Protein AF-A0A7L4R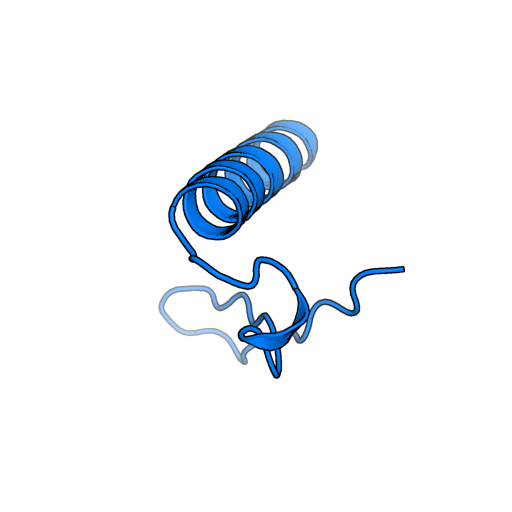QA0-F1 (afdb_monomer_lite)

Secondary structure (DSSP, 8-state):
-HHHHHHHHHHHHHHHHHHSTTGGGG---EEE--SSSPPEEE---

Sequence (45 aa):
TNEDIEANAAAVISAVKEKLPNKEGNIRSILIKTTMGKPSKIDLK

pLDDT: mean 83.57, std 7.8, range [50.69, 93.25]

Foldseek 3Di:
DVVVVVVVVVVVLVVVQVPDPNRVVPDP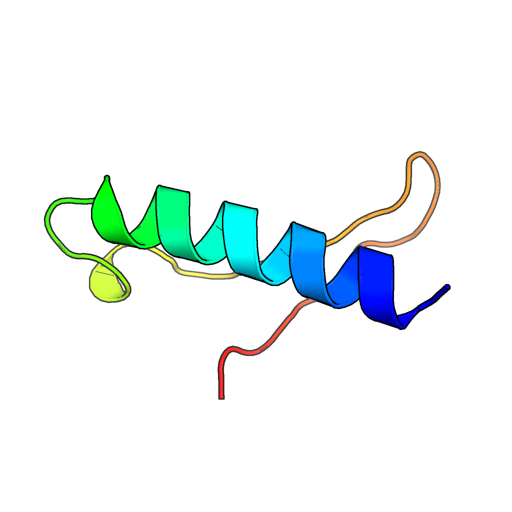WDWDDDPPGDIDTDDDD

Structure (mmCIF, N/CA/C/O backbone):
data_AF-A0A7L4RQA0-F1
#
_entry.id   AF-A0A7L4RQA0-F1
#
loop_
_atom_site.group_PDB
_atom_site.id
_atom_site.type_symbol
_atom_site.label_atom_id
_atom_site.label_alt_id
_atom_site.label_comp_id
_atom_site.label_asym_id
_atom_site.label_entity_id
_atom_site.label_seq_id
_atom_site.pdbx_PDB_ins_code
_atom_site.Cartn_x
_atom_site.Cartn_y
_atom_site.Cartn_z
_atom_site.occupancy
_atom_site.B_iso_or_equiv
_atom_site.auth_seq_id
_atom_site.aut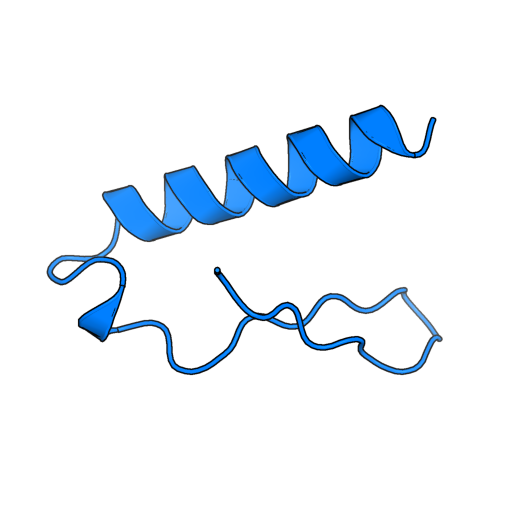h_comp_id
_atom_site.auth_asym_id
_atom_site.auth_atom_id
_atom_site.pdbx_PDB_model_num
ATOM 1 N N . THR A 1 1 ? 16.260 -2.206 -3.071 1.00 76.88 1 THR A N 1
ATOM 2 C CA . THR A 1 1 ? 15.974 -3.621 -2.737 1.00 76.88 1 THR A CA 1
ATOM 3 C C . THR A 1 1 ? 14.499 -3.771 -2.403 1.00 76.88 1 THR A C 1
ATOM 5 O O . THR A 1 1 ? 13.758 -2.799 -2.507 1.00 76.88 1 THR A O 1
ATOM 8 N N . ASN A 1 2 ? 14.034 -4.975 -2.052 1.00 80.06 2 ASN A N 1
ATOM 9 C CA . ASN A 1 2 ? 12.644 -5.175 -1.620 1.00 80.06 2 ASN A CA 1
ATOM 10 C C . ASN A 1 2 ? 12.292 -4.324 -0.382 1.00 80.06 2 ASN A C 1
ATOM 12 O O . ASN A 1 2 ? 11.153 -3.888 -0.256 1.00 80.06 2 ASN A O 1
ATOM 16 N N . GLU A 1 3 ? 13.281 -4.014 0.460 1.00 86.50 3 GLU A N 1
ATOM 17 C CA . GLU A 1 3 ? 13.142 -3.161 1.649 1.00 86.50 3 GLU A CA 1
ATOM 18 C C . GLU A 1 3 ? 12.743 -1.722 1.288 1.00 86.50 3 GLU A C 1
ATOM 20 O O . GLU A 1 3 ? 11.869 -1.140 1.924 1.00 86.50 3 GLU A O 1
ATOM 25 N N . ASP A 1 4 ? 13.315 -1.159 0.218 1.00 88.25 4 ASP A N 1
ATOM 26 C CA . ASP A 1 4 ? 12.975 0.199 -0.228 1.00 88.25 4 ASP A CA 1
ATOM 27 C C . ASP A 1 4 ? 11.516 0.291 -0.693 1.00 88.25 4 ASP A C 1
ATOM 29 O O . ASP A 1 4 ? 10.839 1.298 -0.487 1.00 88.25 4 ASP A O 1
ATOM 33 N N . ILE A 1 5 ? 11.009 -0.764 -1.339 1.00 84.88 5 ILE A N 1
ATOM 34 C CA . ILE A 1 5 ? 9.619 -0.821 -1.808 1.00 84.88 5 ILE A CA 1
ATOM 35 C C . ILE A 1 5 ? 8.667 -0.860 -0.611 1.00 84.88 5 ILE A C 1
ATOM 37 O O . ILE A 1 5 ? 7.649 -0.167 -0.615 1.00 84.88 5 ILE A O 1
ATOM 41 N N . GLU A 1 6 ? 9.012 -1.631 0.418 1.00 86.25 6 GLU A N 1
ATOM 42 C CA . GLU A 1 6 ? 8.244 -1.717 1.657 1.00 86.25 6 GLU A CA 1
ATOM 43 C C . GLU A 1 6 ? 8.229 -0.381 2.410 1.00 86.25 6 GLU A C 1
ATOM 45 O O . GLU A 1 6 ? 7.155 0.111 2.763 1.00 86.25 6 GLU A O 1
ATOM 50 N N . ALA A 1 7 ? 9.391 0.263 2.564 1.00 89.62 7 ALA A N 1
ATOM 51 C CA . ALA A 1 7 ? 9.507 1.569 3.209 1.00 89.62 7 ALA A CA 1
ATOM 52 C C . ALA A 1 7 ? 8.685 2.647 2.482 1.00 89.62 7 ALA A C 1
ATOM 54 O O . ALA A 1 7 ? 7.948 3.410 3.111 1.00 89.62 7 ALA A O 1
ATOM 55 N N . ASN A 1 8 ? 8.746 2.671 1.147 1.00 89.88 8 ASN A N 1
ATOM 56 C CA . ASN A 1 8 ? 7.972 3.609 0.335 1.00 89.88 8 ASN A CA 1
ATOM 57 C C . ASN A 1 8 ? 6.462 3.356 0.441 1.00 89.88 8 ASN A C 1
ATOM 59 O O . ASN A 1 8 ? 5.684 4.301 0.586 1.00 89.88 8 ASN A O 1
ATOM 63 N N . ALA A 1 9 ? 6.033 2.091 0.400 1.00 86.44 9 ALA A N 1
ATOM 64 C CA . ALA A 1 9 ? 4.627 1.740 0.565 1.00 86.44 9 ALA A CA 1
ATOM 65 C C . ALA A 1 9 ? 4.111 2.155 1.952 1.00 86.44 9 ALA A C 1
ATOM 67 O O . ALA A 1 9 ? 3.048 2.772 2.050 1.00 86.44 9 ALA A O 1
ATOM 68 N N . ALA A 1 10 ? 4.881 1.891 3.011 1.00 87.56 10 ALA A N 1
ATOM 69 C CA . ALA A 1 10 ? 4.537 2.279 4.375 1.00 87.56 10 ALA A CA 1
ATOM 70 C C . ALA A 1 10 ? 4.421 3.804 4.534 1.00 87.56 10 ALA A C 1
ATOM 72 O O . ALA A 1 10 ? 3.450 4.276 5.126 1.00 87.56 10 ALA A O 1
ATOM 73 N N . ALA A 1 11 ? 5.348 4.572 3.952 1.00 90.50 11 ALA A N 1
ATOM 74 C CA . ALA A 1 11 ? 5.342 6.035 4.005 1.00 90.50 11 ALA A CA 1
ATOM 75 C C . ALA A 1 11 ? 4.120 6.656 3.305 1.00 90.50 11 ALA A C 1
ATOM 77 O O . ALA A 1 11 ? 3.516 7.604 3.808 1.00 90.50 11 ALA A O 1
ATOM 78 N N . VAL A 1 12 ? 3.713 6.113 2.153 1.00 90.00 12 VAL A N 1
ATOM 79 C CA . VAL A 1 12 ? 2.505 6.585 1.454 1.00 90.00 12 VAL A CA 1
ATOM 80 C C . VAL A 1 12 ? 1.251 6.230 2.252 1.00 90.00 12 VAL A C 1
ATOM 82 O O . VAL A 1 12 ? 0.351 7.059 2.391 1.00 90.00 12 VAL A O 1
ATOM 85 N N . ILE A 1 13 ? 1.189 5.017 2.806 1.00 86.44 13 ILE A N 1
ATOM 86 C CA . ILE A 1 13 ? 0.046 4.575 3.611 1.00 86.44 13 ILE A CA 1
ATOM 87 C C . ILE A 1 13 ? -0.090 5.434 4.874 1.00 86.44 13 ILE A C 1
ATOM 89 O O . ILE A 1 13 ? -1.203 5.861 5.182 1.00 86.44 13 ILE A O 1
ATOM 93 N N . SER A 1 14 ? 1.002 5.725 5.588 1.00 8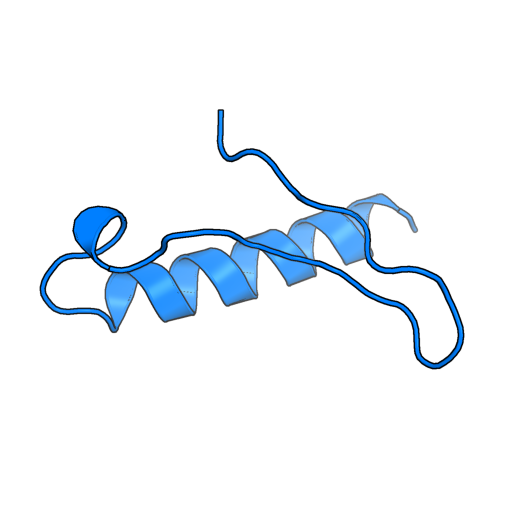6.44 14 SER A N 1
ATOM 94 C CA . SER A 1 14 ? 0.965 6.565 6.793 1.00 86.44 14 SER A CA 1
ATOM 95 C C . SER A 1 14 ? 0.548 8.002 6.477 1.00 86.44 14 SER A C 1
ATOM 97 O O . SER A 1 14 ? -0.368 8.516 7.120 1.00 86.44 14 SER A O 1
ATOM 99 N N . ALA A 1 15 ? 1.105 8.606 5.424 1.00 87.94 15 ALA A N 1
ATOM 100 C CA . ALA A 1 15 ? 0.727 9.948 4.985 1.00 87.94 15 ALA A CA 1
ATOM 101 C C . ALA A 1 15 ? -0.766 10.046 4.619 1.00 87.94 15 ALA A C 1
ATOM 103 O O . ALA A 1 15 ? -1.441 11.024 4.947 1.00 87.94 15 ALA A O 1
ATOM 104 N N . VAL A 1 16 ? -1.314 9.016 3.962 1.00 86.00 16 VAL A N 1
ATOM 105 C CA . VAL A 1 16 ? -2.749 8.951 3.644 1.00 86.00 16 VAL A CA 1
ATOM 106 C C . VAL A 1 16 ? -3.587 8.744 4.908 1.00 86.00 16 VAL A C 1
ATOM 108 O O . VAL A 1 16 ? -4.614 9.406 5.059 1.00 86.00 16 VAL A O 1
ATOM 111 N N . LYS A 1 17 ? -3.156 7.879 5.837 1.00 82.88 17 LYS A N 1
ATOM 112 C CA . LYS A 1 17 ? -3.854 7.651 7.114 1.00 82.88 17 LYS A CA 1
ATOM 113 C C . LYS A 1 17 ? -3.966 8.932 7.942 1.00 82.88 17 LYS A C 1
ATOM 115 O O . LYS A 1 17 ? -5.046 9.208 8.454 1.00 82.88 17 LYS A O 1
ATOM 120 N N . GLU A 1 18 ? -2.892 9.710 8.062 1.00 84.44 18 GLU A N 1
ATOM 121 C CA . GLU A 1 18 ? -2.875 10.957 8.846 1.00 84.44 18 GLU A CA 1
ATOM 122 C C . GLU A 1 18 ? -3.736 12.059 8.230 1.00 84.44 18 GLU A C 1
ATOM 124 O O . GLU A 1 18 ? -4.344 12.854 8.945 1.00 84.44 18 GLU A O 1
ATOM 129 N N . LYS A 1 19 ? -3.832 12.084 6.899 1.00 87.69 19 LYS A N 1
ATOM 130 C CA . LYS A 1 19 ? -4.644 13.065 6.175 1.00 87.69 19 LYS A CA 1
ATOM 131 C C . LYS A 1 19 ? -6.148 12.784 6.259 1.00 87.69 19 LYS A C 1
ATOM 133 O O . LYS A 1 19 ? -6.951 13.685 6.016 1.00 87.69 19 LYS A O 1
ATOM 138 N N . LEU A 1 20 ? -6.552 11.547 6.554 1.00 80.31 20 LEU A N 1
ATOM 139 C CA . LEU A 1 20 ? -7.959 11.158 6.585 1.00 80.31 20 LEU A CA 1
ATOM 140 C C . LEU A 1 20 ? -8.594 11.442 7.956 1.00 80.31 20 LEU A C 1
ATOM 142 O O . LEU A 1 20 ? -8.062 11.012 8.979 1.00 80.31 20 LEU A O 1
ATOM 146 N N . PRO A 1 21 ? -9.795 12.053 7.997 1.00 79.62 21 PRO A N 1
ATOM 147 C CA . PRO A 1 21 ? -10.455 12.431 9.250 1.00 79.62 21 PRO A CA 1
ATOM 148 C C . PRO A 1 21 ? -10.811 11.231 10.140 1.00 79.62 21 PRO A C 1
ATOM 150 O O . PRO A 1 21 ? -10.904 11.381 11.352 1.00 79.62 21 PRO A O 1
ATOM 153 N N . ASN A 1 22 ? -10.980 10.039 9.553 1.00 81.50 22 ASN A N 1
ATOM 154 C CA . ASN A 1 22 ? -11.299 8.801 10.270 1.00 81.50 22 ASN A CA 1
ATOM 155 C C . ASN A 1 22 ? -10.273 7.676 10.022 1.00 81.50 22 ASN A C 1
ATOM 157 O O . ASN A 1 22 ? -10.595 6.496 10.159 1.00 81.50 22 ASN A O 1
ATOM 161 N N . LYS A 1 23 ? -9.043 8.034 9.620 1.00 78.44 23 LYS A N 1
ATOM 162 C CA . LYS A 1 23 ? -7.899 7.119 9.443 1.00 78.44 23 LYS A CA 1
ATOM 163 C C . LYS A 1 23 ? -8.281 5.802 8.738 1.00 78.44 23 LYS A C 1
ATOM 165 O O . LYS A 1 23 ? -8.682 5.814 7.575 1.00 78.44 23 LYS A O 1
ATOM 170 N N . GLU A 1 24 ? -8.175 4.674 9.443 1.00 69.69 24 GLU A N 1
ATOM 171 C CA . GLU A 1 24 ? -8.417 3.319 8.931 1.00 69.69 24 GLU A CA 1
ATOM 172 C C . GLU A 1 24 ? -9.889 3.034 8.626 1.00 69.69 24 GLU A C 1
ATOM 174 O O . GLU A 1 24 ? -10.178 2.247 7.729 1.00 69.69 24 GLU A O 1
ATOM 179 N N . GLY A 1 25 ? -10.822 3.732 9.279 1.00 75.62 25 GLY A N 1
ATOM 180 C CA . GLY A 1 25 ? -12.256 3.573 9.029 1.00 75.62 25 GLY A CA 1
ATOM 181 C C . GLY A 1 25 ? -12.681 3.977 7.613 1.00 75.62 25 GLY A C 1
ATOM 182 O O . GLY A 1 25 ? -13.725 3.540 7.138 1.00 75.62 25 GLY A O 1
ATOM 183 N N . ASN A 1 26 ? -11.859 4.770 6.916 1.00 79.19 26 ASN A N 1
ATOM 184 C CA . ASN A 1 26 ? -12.119 5.213 5.545 1.00 79.19 26 ASN A CA 1
ATOM 185 C C . ASN A 1 26 ? -11.387 4.378 4.480 1.00 79.19 26 ASN A C 1
ATOM 187 O O . ASN A 1 26 ? -11.599 4.596 3.286 1.00 79.19 26 ASN A O 1
ATOM 191 N N . ILE A 1 27 ? -10.528 3.431 4.875 1.00 81.25 27 ILE A N 1
ATOM 192 C CA . ILE A 1 27 ? -9.743 2.618 3.942 1.00 81.25 27 ILE A CA 1
ATOM 193 C C . ILE A 1 27 ? -10.332 1.208 3.891 1.00 81.25 27 ILE A C 1
ATOM 195 O O . ILE A 1 27 ? -10.102 0.385 4.768 1.00 81.25 27 ILE A O 1
ATOM 199 N N . ARG A 1 28 ? -11.075 0.904 2.820 1.00 82.81 28 ARG A N 1
ATOM 200 C CA . ARG A 1 28 ? -11.686 -0.424 2.623 1.00 82.81 28 ARG A CA 1
ATOM 201 C C . ARG A 1 28 ? -10.680 -1.497 2.192 1.00 82.81 28 ARG A C 1
ATOM 203 O O . ARG A 1 28 ? -10.810 -2.658 2.567 1.00 82.81 28 ARG A O 1
ATOM 210 N N . SER A 1 29 ? -9.716 -1.138 1.348 1.00 82.75 29 SER A N 1
ATOM 211 C CA . SER A 1 29 ? -8.713 -2.068 0.821 1.00 82.75 29 SER A CA 1
ATOM 212 C C . SER A 1 29 ? -7.519 -1.316 0.249 1.00 82.75 29 SER A C 1
ATOM 214 O O . SER A 1 29 ? -7.711 -0.322 -0.450 1.00 82.75 29 SER A O 1
ATOM 216 N N . ILE A 1 30 ? -6.314 -1.839 0.473 1.00 85.56 30 ILE A N 1
ATOM 217 C CA . ILE A 1 30 ? -5.075 -1.337 -0.128 1.00 85.56 30 ILE A CA 1
ATOM 218 C C . ILE A 1 30 ? -4.594 -2.361 -1.157 1.00 85.56 30 ILE A C 1
ATOM 220 O O . ILE A 1 30 ? -4.521 -3.558 -0.881 1.00 85.56 30 ILE A O 1
ATOM 224 N N . LEU A 1 31 ? -4.309 -1.890 -2.369 1.00 88.00 31 LEU A N 1
ATOM 225 C CA . LEU A 1 31 ? -3.871 -2.707 -3.498 1.00 88.00 31 LEU A CA 1
ATOM 226 C C . LEU A 1 31 ? -2.588 -2.100 -4.061 1.00 88.00 31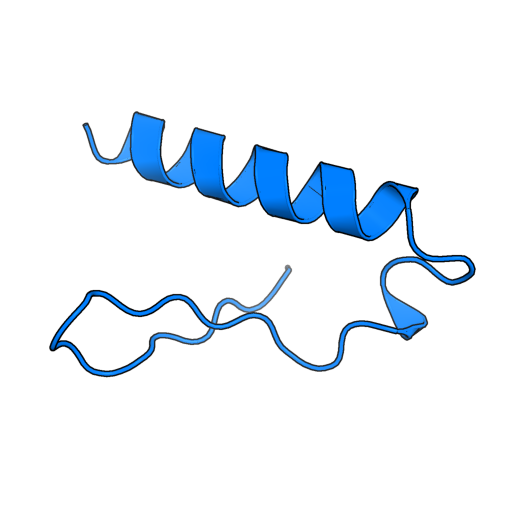 LEU A C 1
ATOM 228 O O . LEU A 1 31 ? -2.544 -0.896 -4.314 1.00 88.00 31 LEU A O 1
ATOM 232 N N . ILE A 1 32 ? -1.577 -2.931 -4.305 1.00 87.94 32 ILE A N 1
ATOM 233 C CA . I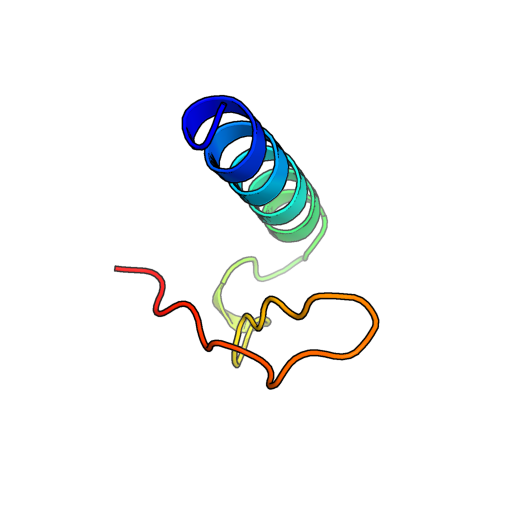LE A 1 32 ? -0.366 -2.533 -5.025 1.00 87.94 32 ILE A CA 1
ATOM 234 C C . ILE A 1 32 ? -0.354 -3.248 -6.369 1.00 87.94 32 ILE A C 1
ATOM 236 O O . ILE A 1 32 ? -0.526 -4.463 -6.443 1.00 87.94 32 ILE A O 1
ATOM 240 N N . LYS A 1 33 ? -0.149 -2.489 -7.445 1.00 88.50 33 LYS A N 1
ATOM 241 C CA . LYS A 1 33 ? 0.052 -3.036 -8.787 1.00 88.50 33 LYS A CA 1
ATOM 242 C C . LYS A 1 33 ? 1.325 -2.473 -9.394 1.00 88.50 33 LYS A C 1
ATOM 244 O O . LYS A 1 33 ? 1.669 -1.315 -9.168 1.00 88.50 33 LYS A O 1
ATOM 249 N N . THR A 1 34 ? 1.979 -3.281 -10.213 1.00 88.88 34 THR A N 1
ATOM 250 C CA . THR A 1 34 ? 2.991 -2.794 -11.150 1.00 88.88 34 THR A CA 1
ATOM 251 C C . THR A 1 34 ? 2.304 -2.305 -12.425 1.00 88.88 34 THR A C 1
ATOM 253 O O . THR A 1 34 ? 1.119 -2.571 -12.637 1.00 88.88 34 THR A O 1
ATOM 256 N N . THR A 1 35 ? 3.027 -1.584 -13.283 1.00 91.38 35 THR A N 1
ATOM 257 C CA . THR A 1 35 ? 2.464 -0.931 -14.481 1.00 91.38 35 THR A CA 1
ATOM 258 C C . THR A 1 35 ? 1.622 -1.874 -15.346 1.00 91.38 35 THR A C 1
ATOM 260 O O . THR A 1 35 ? 0.581 -1.464 -15.850 1.00 91.38 35 THR A O 1
ATOM 263 N N . MET A 1 36 ? 2.031 -3.142 -15.457 1.00 93.25 36 MET A N 1
ATOM 264 C CA . MET A 1 36 ? 1.381 -4.151 -16.305 1.00 93.25 36 MET A CA 1
ATOM 265 C C . MET A 1 36 ? 0.944 -5.419 -15.551 1.00 93.25 36 MET A C 1
ATOM 267 O O . MET A 1 36 ? 0.342 -6.310 -16.144 1.00 93.25 36 MET A O 1
ATOM 271 N N . GLY A 1 37 ? 1.276 -5.544 -14.264 1.00 89.25 37 GLY A N 1
ATOM 272 C CA . GLY A 1 37 ? 1.015 -6.749 -13.480 1.00 89.25 37 GLY A CA 1
ATOM 273 C C . GLY A 1 37 ? -0.386 -6.792 -12.878 1.00 89.25 37 GLY A C 1
ATOM 274 O O . GLY A 1 37 ? -1.093 -5.786 -12.783 1.00 89.25 37 GLY A O 1
ATOM 275 N N . LYS A 1 38 ? -0.776 -7.983 -12.415 1.00 88.88 38 LYS A N 1
ATOM 276 C CA . LYS A 1 38 ? -1.998 -8.143 -11.624 1.00 88.88 38 LYS A CA 1
ATOM 277 C C . LYS A 1 38 ? -1.837 -7.431 -10.271 1.00 88.88 38 LYS A C 1
ATOM 279 O O . LYS A 1 38 ? -0.744 -7.460 -9.706 1.00 88.88 38 LYS A O 1
ATOM 284 N N . PRO A 1 39 ? -2.898 -6.795 -9.754 1.00 89.50 39 PRO A N 1
ATOM 285 C CA . PRO A 1 39 ? -2.856 -6.153 -8.449 1.00 89.50 39 PRO A CA 1
ATOM 286 C C . PRO A 1 39 ? -2.771 -7.198 -7.331 1.00 89.50 39 PRO A C 1
ATOM 288 O O . PRO A 1 39 ? -3.498 -8.192 -7.348 1.00 89.50 39 PRO A O 1
ATOM 291 N N . SER A 1 40 ? -1.932 -6.927 -6.337 1.00 87.75 40 SER A N 1
ATOM 292 C CA . SER A 1 40 ? -1.837 -7.692 -5.096 1.00 87.75 40 SER A CA 1
ATOM 293 C C . SER A 1 40 ? -2.497 -6.905 -3.972 1.00 87.75 40 SER A C 1
ATOM 295 O O . SER A 1 40 ? -2.198 -5.725 -3.765 1.00 87.75 40 SER A O 1
ATOM 297 N N . LYS A 1 41 ? -3.420 -7.545 -3.252 1.00 85.69 41 LYS A N 1
ATOM 298 C CA . LYS A 1 41 ? -4.063 -6.945 -2.083 1.00 85.69 41 LYS A CA 1
ATOM 299 C C . LYS A 1 41 ? -3.124 -7.035 -0.886 1.00 85.69 41 LYS A C 1
ATOM 301 O O . LYS A 1 41 ? -2.548 -8.090 -0.638 1.00 85.69 41 LYS A O 1
ATOM 306 N N . ILE A 1 42 ? -3.003 -5.933 -0.158 1.00 81.31 42 ILE A N 1
ATOM 307 C CA . ILE A 1 42 ? -2.311 -5.887 1.124 1.00 81.31 42 ILE A CA 1
ATOM 308 C C . ILE A 1 42 ? -3.373 -5.890 2.210 1.00 81.31 42 ILE A C 1
ATOM 310 O O . ILE A 1 42 ? -4.213 -4.989 2.273 1.00 81.31 42 ILE A O 1
ATOM 314 N N . ASP A 1 43 ? -3.335 -6.916 3.051 1.00 72.69 43 ASP A N 1
ATOM 315 C CA . ASP A 1 43 ? -4.086 -6.919 4.293 1.00 72.69 43 ASP A CA 1
ATOM 316 C C . ASP A 1 43 ? -3.235 -6.204 5.348 1.00 72.69 43 ASP A C 1
ATOM 318 O O . ASP A 1 43 ? -2.129 -6.635 5.673 1.00 72.69 43 ASP A O 1
ATOM 322 N N . LEU A 1 44 ? -3.738 -5.071 5.837 1.00 61.59 44 LEU A N 1
ATOM 323 C CA . LEU A 1 44 ? -3.216 -4.426 7.038 1.00 61.59 44 LEU A CA 1
ATOM 324 C C . LEU A 1 44 ? -3.502 -5.377 8.208 1.00 61.59 44 LEU A C 1
ATOM 326 O O . LEU A 1 44 ? -4.656 -5.501 8.616 1.00 61.59 44 LEU A O 1
ATOM 330 N N . LYS A 1 45 ? -2.483 -6.102 8.673 1.00 50.69 45 LYS A N 1
ATOM 331 C CA . LYS A 1 45 ? -2.513 -6.757 9.985 1.00 50.69 45 LYS A CA 1
ATOM 332 C C . LYS A 1 45 ? -2.128 -5.764 11.068 1.00 50.69 45 LYS A C 1
ATOM 334 O O . LYS A 1 45 ? -1.244 -4.925 10.787 1.00 50.69 45 LYS A O 1
#

Radius of gyration: 11.66 Å; chains: 1; bounding box: 28×21×27 Å